Protein AF-A0A8C9NTU3-F1 (afdb_monomer_lite)

Organism: Serinus canaria (NCBI:txid9135)

pLDDT: mean 78.12, std 21.6, range [32.72, 97.94]

Radius of gyration: 31.19 Å; chains: 1; bounding box: 85×49×92 Å

Sequence (155 aa):
MALQNLERGHHSLPMLPLAHISSDKKGIALINPWAVNLDAYKKKLEQAIISYERRLNLVIWRALSQEERDKFEEDGPVQYMQHKETLLEALENLGWPVSYEDVKLLEDEILTALTYIQQATDLQEAVKKEIEKSSESHMSNNKKVIHGKGFFPIR

Foldseek 3Di:
DDDDDDDDDPPPDPDAFDWDQDPVDRDTDTHDPPPPPLVVLLVVLVVVLVVLQVVLLVVLVVQADPVLVVVVVDPGRDGCVVCVVSSVVRCVVVVNSDDPVSNV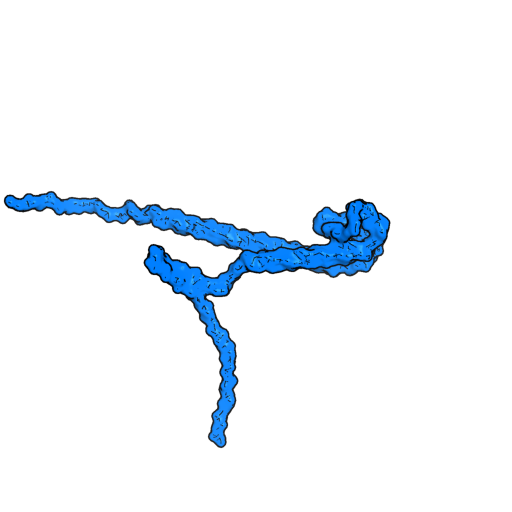VSVVSNVVSVVSNVVSVVVVVVVVVVVVVVVVVVVPPPDDDDDDDDDDDDD

Secondary structure (DSSP, 8-state):
---------------PPEEEEETTTTEEEEE-TTS--HHHHHHHHHHHHHHHHHHHHHHHHHHS-HHHHGGG--SS---TTTSHHHHHHHHHHTT-SS-HHHHHHHHHHHHHHHHHHHHHHHHHHHHHHHHHHHHHHHTSS--------------

Structure (mmCIF, N/CA/C/O backbone):
data_AF-A0A8C9NTU3-F1
#
_entry.id   AF-A0A8C9NTU3-F1
#
loop_
_atom_site.group_PDB
_atom_site.id
_atom_site.type_symbol
_atom_site.label_atom_id
_atom_site.label_alt_id
_atom_site.label_comp_id
_atom_site.label_asym_id
_atom_site.label_entity_id
_atom_site.label_seq_id
_atom_site.pdbx_PDB_ins_code
_atom_site.Cartn_x
_atom_site.Cartn_y
_atom_site.Cartn_z
_atom_site.occupancy
_atom_site.B_iso_or_equiv
_atom_site.auth_seq_id
_atom_site.auth_comp_id
_atom_site.auth_asym_id
_atom_site.auth_atom_id
_atom_site.pdbx_PDB_model_num
ATOM 1 N N . MET A 1 1 ? -26.158 -32.152 -49.440 1.00 40.44 1 MET A N 1
ATOM 2 C CA . MET A 1 1 ? -24.812 -32.268 -48.841 1.00 40.44 1 MET A CA 1
ATOM 3 C C . MET A 1 1 ? -23.962 -31.112 -49.339 1.00 40.44 1 MET A C 1
ATOM 5 O O . MET A 1 1 ? -23.591 -31.120 -50.501 1.00 40.44 1 MET A O 1
ATOM 9 N N . ALA A 1 2 ? -23.709 -30.125 -48.481 1.00 32.72 2 ALA A N 1
ATOM 10 C CA . ALA A 1 2 ? -22.563 -29.222 -48.558 1.00 32.72 2 ALA A CA 1
ATOM 11 C C . ALA A 1 2 ? -22.363 -28.633 -47.150 1.00 32.72 2 ALA A C 1
ATOM 13 O O . ALA A 1 2 ? -23.122 -27.785 -46.691 1.00 32.72 2 ALA A O 1
ATOM 14 N N . LEU A 1 3 ? -21.396 -29.236 -46.462 1.00 36.50 3 LEU A N 1
ATOM 15 C CA . LEU A 1 3 ? -20.614 -28.762 -45.314 1.00 36.50 3 LEU A CA 1
ATOM 16 C C . LEU A 1 3 ? -20.121 -27.315 -45.563 1.00 36.50 3 LEU A C 1
ATOM 18 O O . LEU A 1 3 ? -19.962 -26.942 -46.719 1.00 36.50 3 LEU A O 1
ATOM 22 N N . GLN A 1 4 ? -19.759 -26.448 -44.621 1.00 39.25 4 GLN A N 1
ATOM 23 C CA . GLN A 1 4 ? -19.691 -26.413 -43.160 1.00 39.25 4 GLN A CA 1
ATOM 24 C C . GLN A 1 4 ? -19.228 -24.977 -42.833 1.00 39.25 4 GLN A C 1
ATOM 26 O O . GLN A 1 4 ? -18.407 -24.409 -43.553 1.00 39.25 4 GLN A O 1
ATOM 31 N N . ASN A 1 5 ? -19.787 -24.380 -41.781 1.00 43.09 5 ASN A N 1
ATOM 32 C CA . ASN A 1 5 ? -19.412 -23.061 -41.274 1.00 43.09 5 ASN A CA 1
ATOM 33 C C . ASN A 1 5 ? -17.923 -23.034 -40.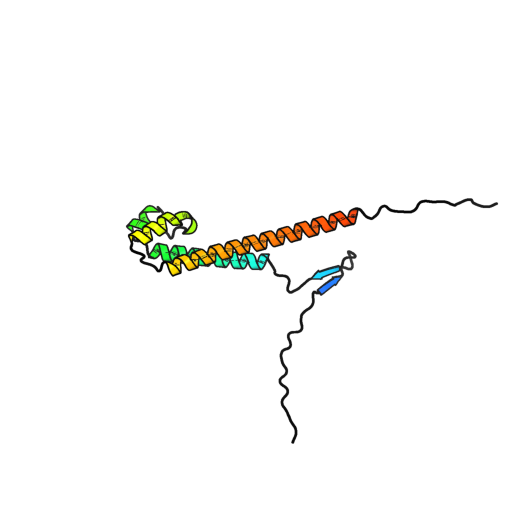885 1.00 43.09 5 ASN A C 1
ATOM 35 O O . ASN A 1 5 ? -17.489 -23.885 -40.111 1.00 43.09 5 ASN A O 1
ATOM 39 N N . LEU A 1 6 ? -17.167 -22.049 -41.383 1.00 36.47 6 LEU A N 1
ATOM 40 C CA . LEU A 1 6 ? -15.817 -21.746 -40.908 1.00 36.47 6 LEU A CA 1
ATOM 41 C C . LEU A 1 6 ? -15.848 -20.412 -40.161 1.00 36.47 6 LEU A C 1
ATOM 43 O O . LEU A 1 6 ? -15.860 -19.330 -40.754 1.00 36.47 6 LEU A O 1
ATOM 47 N N . GLU A 1 7 ? -15.904 -20.534 -38.840 1.00 45.00 7 GLU A N 1
ATOM 48 C CA . GLU A 1 7 ? -15.649 -19.483 -37.866 1.00 45.00 7 GLU A CA 1
ATOM 49 C C . GLU A 1 7 ? -14.309 -1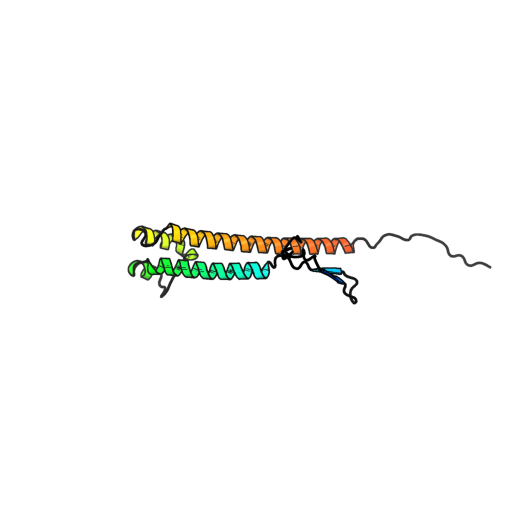8.804 -38.185 1.00 45.00 7 GLU A C 1
ATOM 51 O O . GLU A 1 7 ? -13.244 -19.422 -38.131 1.00 45.00 7 GLU A O 1
ATOM 56 N N . ARG A 1 8 ? -14.341 -17.519 -38.554 1.00 41.19 8 ARG A N 1
ATOM 57 C CA . ARG A 1 8 ? -13.118 -16.723 -38.687 1.00 41.19 8 ARG A CA 1
ATOM 58 C C . ARG A 1 8 ? -12.656 -16.321 -37.293 1.00 41.19 8 ARG A C 1
ATOM 60 O O . ARG A 1 8 ? -13.162 -15.361 -36.719 1.00 41.19 8 ARG A O 1
ATOM 67 N N . GLY A 1 9 ? -11.693 -17.075 -36.771 1.00 40.91 9 GLY A N 1
ATOM 68 C CA . GLY A 1 9 ? -10.940 -16.720 -35.579 1.00 40.91 9 GLY A CA 1
ATOM 69 C C . GLY A 1 9 ? -10.276 -15.351 -35.735 1.00 40.91 9 GLY A C 1
ATOM 70 O O . GLY A 1 9 ? -9.650 -15.048 -36.753 1.00 40.91 9 GLY A O 1
ATOM 71 N N . HIS A 1 10 ? -10.413 -14.517 -34.709 1.00 47.25 10 HIS A N 1
ATOM 72 C CA . HIS A 1 10 ? -9.636 -13.295 -34.552 1.00 47.25 10 HIS A CA 1
ATOM 73 C C . HIS A 1 10 ? -8.179 -13.671 -34.253 1.00 47.25 10 HIS A C 1
ATOM 75 O O . HIS A 1 10 ? -7.765 -13.748 -33.099 1.00 47.25 10 HIS A O 1
ATOM 81 N N . HIS A 1 11 ? -7.391 -13.934 -35.294 1.00 49.00 11 HIS A N 1
ATOM 82 C CA . HIS A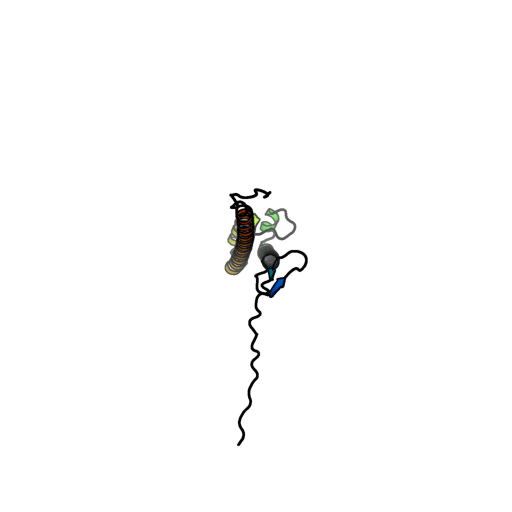 1 11 ? -5.944 -14.045 -35.167 1.00 49.00 11 HIS A CA 1
ATOM 83 C C . HIS A 1 11 ? -5.374 -12.644 -34.924 1.00 49.00 11 HIS A C 1
ATOM 85 O O . HIS A 1 11 ? -5.264 -11.838 -35.848 1.00 49.00 11 HIS A O 1
ATOM 91 N N . SER A 1 12 ? -5.024 -12.331 -33.677 1.00 54.97 12 SER A N 1
ATOM 92 C CA . SER A 1 12 ? -4.160 -11.192 -33.371 1.00 54.97 12 SER A CA 1
ATOM 93 C C . SER A 1 12 ? -2.807 -11.439 -34.039 1.00 54.97 12 SER A C 1
ATOM 95 O O . SER A 1 12 ? -2.030 -12.275 -33.574 1.00 54.97 12 SER A O 1
ATOM 97 N N . LEU A 1 13 ? -2.541 -10.767 -35.161 1.00 51.91 13 LEU A N 1
ATOM 98 C CA . LEU A 1 13 ? -1.221 -10.790 -35.787 1.00 51.91 13 LEU A CA 1
ATOM 99 C C . LEU A 1 13 ? -0.187 -10.336 -34.742 1.00 51.91 13 LEU A C 1
ATOM 101 O O . LEU A 1 13 ? -0.408 -9.295 -34.119 1.00 51.91 13 LEU A O 1
ATOM 105 N N . PRO A 1 14 ? 0.921 -11.071 -34.532 1.00 57.66 14 PRO A N 1
ATOM 106 C CA . PRO A 1 14 ? 2.011 -10.598 -33.693 1.00 57.66 14 PRO A CA 1
ATOM 107 C C . PRO A 1 14 ? 2.576 -9.329 -34.336 1.00 57.66 14 PRO A C 1
ATOM 109 O O . PRO A 1 14 ? 3.214 -9.368 -35.387 1.00 57.66 14 PRO A O 1
ATOM 112 N N . MET A 1 15 ? 2.263 -8.180 -33.749 1.00 59.81 15 MET A N 1
ATOM 113 C CA . MET A 1 15 ? 2.720 -6.884 -34.226 1.00 59.81 15 MET A CA 1
ATOM 114 C C . MET A 1 15 ? 4.214 -6.753 -33.928 1.00 59.81 15 MET A C 1
ATOM 116 O O . MET A 1 15 ? 4.658 -6.765 -32.781 1.00 59.81 15 MET A O 1
ATOM 120 N N . LEU A 1 16 ? 4.994 -6.689 -34.999 1.00 59.28 16 LEU A N 1
ATOM 121 C CA . LEU A 1 16 ? 6.447 -6.656 -34.947 1.00 59.28 16 LEU A CA 1
ATOM 122 C C . LEU A 1 16 ? 6.949 -5.259 -34.541 1.00 59.28 16 LEU A C 1
ATOM 124 O O . LEU A 1 16 ? 6.281 -4.260 -34.833 1.00 59.28 16 LEU A O 1
ATOM 128 N N . PRO A 1 17 ? 8.136 -5.161 -33.913 1.00 64.75 17 PRO A N 1
ATOM 129 C CA . PRO A 1 17 ? 8.824 -3.891 -33.735 1.00 64.75 17 PRO A CA 1
ATOM 130 C C . PRO A 1 17 ? 8.974 -3.152 -35.071 1.00 64.75 17 PRO A C 1
ATOM 132 O O . PRO A 1 17 ? 9.446 -3.715 -36.059 1.00 64.75 17 PRO A O 1
ATOM 135 N N . LEU A 1 18 ? 8.562 -1.887 -35.105 1.00 65.56 18 LEU A N 1
ATOM 136 C CA . LEU A 1 18 ? 8.654 -1.021 -36.272 1.00 65.56 18 LEU A CA 1
ATOM 137 C C . LEU A 1 18 ? 10.024 -0.351 -36.312 1.00 65.56 18 LEU A C 1
ATOM 139 O O . LEU A 1 18 ? 10.399 0.363 -35.391 1.00 65.56 18 LEU A O 1
ATOM 143 N N . ALA A 1 19 ? 10.765 -0.533 -37.397 1.00 67.56 19 ALA A N 1
ATOM 144 C CA . ALA A 1 19 ? 11.986 0.222 -37.642 1.00 67.56 19 ALA A CA 1
ATOM 145 C C . ALA A 1 19 ? 11.648 1.538 -38.362 1.00 67.56 19 ALA A C 1
ATOM 147 O O . ALA A 1 19 ? 11.132 1.526 -39.478 1.00 67.56 19 ALA A O 1
ATOM 148 N N . HIS A 1 20 ? 11.948 2.676 -37.740 1.00 64.06 20 HIS A N 1
ATOM 149 C CA . HIS A 1 20 ? 11.891 3.987 -38.374 1.00 64.06 20 HIS A CA 1
ATOM 150 C C . HIS A 1 20 ? 13.275 4.369 -38.902 1.00 64.06 20 HIS A C 1
ATOM 152 O O . HIS A 1 20 ? 14.245 4.411 -38.148 1.00 64.06 20 HIS A O 1
ATOM 158 N N . ILE A 1 21 ? 13.375 4.658 -40.197 1.00 64.12 21 ILE A N 1
ATOM 159 C CA . ILE A 1 21 ? 14.619 5.093 -40.837 1.00 64.12 21 ILE A CA 1
ATOM 160 C C . ILE A 1 21 ? 14.518 6.604 -41.051 1.00 64.12 21 ILE A C 1
ATOM 162 O O . ILE A 1 21 ? 13.698 7.065 -41.844 1.00 64.12 21 ILE A O 1
ATOM 166 N N . SER A 1 22 ? 15.331 7.376 -40.330 1.00 55.94 22 SER A N 1
ATOM 167 C CA . SER A 1 22 ? 15.420 8.828 -40.523 1.00 55.94 22 SER A CA 1
ATOM 168 C C . SER A 1 22 ? 16.206 9.126 -41.805 1.00 55.94 22 SER A C 1
ATOM 170 O O . SER A 1 22 ? 17.297 8.591 -41.997 1.00 55.94 22 SER A O 1
ATOM 172 N N . SER A 1 23 ? 15.674 9.979 -42.689 1.00 58.03 23 SER A N 1
ATOM 173 C CA . SER A 1 23 ? 16.423 10.426 -43.882 1.00 58.03 23 SER A CA 1
ATOM 174 C C . SER A 1 23 ? 17.546 11.412 -43.541 1.00 58.03 23 SER A C 1
ATOM 176 O O . SER A 1 23 ? 18.561 11.441 -44.234 1.00 58.03 23 SER A O 1
ATOM 178 N N . ASP A 1 24 ? 17.407 12.168 -42.449 1.00 64.75 24 ASP A N 1
ATOM 179 C CA . ASP A 1 24 ? 18.315 13.276 -42.114 1.00 64.75 24 ASP A CA 1
ATOM 180 C C . ASP A 1 24 ? 19.505 12.837 -41.250 1.00 64.75 24 ASP A C 1
ATOM 182 O O . ASP A 1 24 ? 20.571 13.452 -41.257 1.00 64.75 24 ASP A O 1
ATOM 186 N N . LYS A 1 25 ? 19.347 11.738 -40.509 1.00 58.12 25 LYS A N 1
ATOM 187 C CA . LYS A 1 25 ? 20.411 11.081 -39.750 1.00 58.12 25 LYS A CA 1
ATOM 188 C C . LYS A 1 25 ? 20.404 9.627 -40.193 1.00 58.12 25 LYS A C 1
ATOM 190 O O . LYS A 1 25 ? 19.411 8.961 -39.947 1.00 58.12 25 LYS A O 1
ATOM 195 N N . LYS A 1 26 ? 21.475 9.132 -40.832 1.00 59.38 26 LYS A N 1
ATOM 196 C CA . LYS A 1 26 ? 21.650 7.712 -41.219 1.00 59.38 26 LYS A CA 1
ATOM 197 C C . LYS A 1 26 ? 21.546 6.792 -39.988 1.00 59.38 26 LYS A C 1
ATOM 199 O O . LYS A 1 26 ? 22.556 6.354 -39.448 1.00 59.38 26 LYS A O 1
ATOM 204 N N . GLY A 1 27 ? 20.334 6.537 -39.519 1.00 55.28 27 GLY A N 1
ATOM 205 C CA . GLY A 1 27 ? 20.047 5.870 -38.262 1.00 55.28 27 GLY A CA 1
ATOM 206 C C . GLY A 1 27 ? 18.684 5.200 -38.334 1.00 55.28 27 GLY A C 1
ATOM 207 O O . GLY A 1 27 ? 17.708 5.785 -38.808 1.00 55.28 27 GLY A O 1
ATOM 208 N N . ILE A 1 28 ? 18.650 3.949 -37.885 1.00 67.44 28 ILE A N 1
ATOM 209 C CA . ILE A 1 28 ? 17.444 3.132 -37.793 1.00 67.44 28 ILE A CA 1
ATOM 210 C C . ILE A 1 28 ? 17.020 3.141 -36.323 1.00 67.44 28 ILE A C 1
ATOM 212 O O . ILE A 1 28 ? 17.740 2.625 -35.472 1.00 67.44 28 ILE A O 1
ATOM 216 N N . ALA A 1 29 ? 15.875 3.744 -36.015 1.00 62.41 29 ALA A N 1
ATOM 217 C CA . ALA A 1 29 ? 15.260 3.709 -34.695 1.00 62.41 29 ALA A CA 1
ATOM 218 C C . ALA A 1 29 ? 14.272 2.539 -34.631 1.00 62.41 29 ALA A C 1
ATOM 220 O O . ALA A 1 29 ? 13.246 2.551 -35.307 1.00 62.41 29 ALA A O 1
ATOM 221 N N . LEU A 1 30 ? 14.577 1.513 -33.835 1.00 65.69 30 LEU A N 1
ATOM 222 C CA . LEU A 1 30 ? 13.680 0.378 -33.625 1.00 65.69 30 LEU A CA 1
ATOM 223 C C . LEU A 1 30 ? 12.666 0.713 -32.522 1.00 65.69 30 LEU A C 1
ATOM 225 O O . LEU A 1 30 ? 13.028 0.882 -31.362 1.00 65.69 30 LEU A O 1
ATOM 229 N N . ILE A 1 31 ? 11.393 0.799 -32.886 1.00 64.56 31 ILE A N 1
ATOM 230 C CA . ILE A 1 31 ? 10.264 1.076 -32.000 1.00 64.56 31 ILE A CA 1
ATOM 231 C C . ILE A 1 31 ? 9.554 -0.249 -31.730 1.00 64.56 31 ILE A C 1
ATOM 233 O O . ILE A 1 31 ? 8.909 -0.795 -32.618 1.00 64.56 31 ILE A O 1
ATOM 237 N N . ASN A 1 32 ? 9.644 -0.778 -30.510 1.00 64.56 32 ASN A N 1
ATOM 238 C CA . ASN A 1 32 ? 8.846 -1.932 -30.093 1.00 64.56 32 ASN A CA 1
ATOM 239 C C . ASN A 1 32 ? 7.528 -1.450 -29.447 1.00 64.56 32 ASN A C 1
ATOM 241 O O . ASN A 1 32 ? 7.581 -0.931 -28.332 1.00 64.56 32 ASN A O 1
ATOM 245 N N . PRO A 1 33 ? 6.351 -1.633 -30.079 1.00 60.25 33 PRO A N 1
ATOM 246 C CA . PRO A 1 33 ? 5.067 -1.181 -29.527 1.00 60.25 33 PRO A CA 1
ATOM 247 C C . PRO A 1 33 ? 4.665 -1.884 -28.224 1.00 60.25 33 PRO A C 1
ATOM 249 O O . PRO A 1 33 ? 3.823 -1.373 -27.495 1.00 60.25 33 PRO A O 1
ATOM 252 N N . TRP A 1 34 ? 5.255 -3.051 -27.941 1.00 59.91 34 TRP A N 1
ATOM 253 C CA . TRP A 1 34 ? 5.043 -3.837 -26.720 1.00 59.91 34 TRP A CA 1
ATOM 254 C C . TRP A 1 34 ? 6.103 -3.565 -25.658 1.00 59.91 34 TRP A C 1
ATOM 256 O O . TRP A 1 34 ? 6.095 -4.208 -24.608 1.00 59.91 34 TRP A O 1
ATOM 266 N N . ALA A 1 35 ? 7.040 -2.646 -25.920 1.00 68.38 35 ALA A N 1
ATOM 267 C CA . ALA A 1 35 ? 7.962 -2.217 -24.886 1.00 68.38 35 ALA A CA 1
ATOM 268 C C . ALA A 1 35 ? 7.144 -1.728 -23.690 1.00 68.38 35 ALA A C 1
ATOM 270 O O . ALA A 1 35 ? 6.254 -0.884 -23.820 1.00 68.38 35 ALA A O 1
ATOM 271 N N . VAL A 1 36 ? 7.439 -2.294 -22.523 1.00 74.06 36 VAL A N 1
ATOM 272 C CA . VAL A 1 36 ? 6.793 -1.893 -21.282 1.00 74.06 36 VAL A CA 1
ATOM 273 C C . VAL A 1 36 ? 7.111 -0.418 -21.064 1.00 74.06 36 VAL A C 1
ATOM 275 O O . VAL A 1 36 ? 8.267 -0.039 -20.880 1.00 74.06 36 VAL A O 1
ATOM 278 N N . ASN A 1 37 ? 6.082 0.428 -21.112 1.00 86.81 37 ASN A N 1
ATOM 279 C CA . ASN A 1 37 ? 6.224 1.833 -20.762 1.00 86.81 37 ASN A CA 1
ATOM 280 C C . ASN A 1 37 ? 6.356 1.931 -19.237 1.00 86.81 37 ASN A C 1
ATOM 282 O O . ASN A 1 37 ? 5.358 2.017 -18.518 1.00 86.81 37 ASN A O 1
ATOM 286 N N . LEU A 1 38 ? 7.601 1.869 -18.760 1.00 89.06 38 LEU A N 1
ATOM 287 C CA . LEU A 1 38 ? 7.926 1.863 -17.335 1.00 89.06 38 LEU A CA 1
ATOM 288 C C . LEU A 1 38 ? 7.479 3.157 -16.637 1.00 89.06 38 LEU A C 1
ATOM 290 O O . LEU A 1 38 ? 7.103 3.105 -15.472 1.00 89.06 38 LEU A O 1
ATOM 294 N N . ASP A 1 39 ? 7.414 4.293 -17.335 1.00 90.38 39 ASP A N 1
ATOM 295 C CA . ASP A 1 39 ? 6.917 5.547 -16.752 1.00 90.38 39 ASP A CA 1
ATOM 296 C C . ASP A 1 39 ? 5.402 5.516 -16.528 1.00 90.38 39 ASP A C 1
ATOM 298 O O . ASP A 1 39 ? 4.919 5.851 -15.446 1.00 90.38 39 ASP A O 1
ATOM 302 N N . ALA A 1 40 ? 4.640 5.043 -17.516 1.00 90.81 40 ALA A N 1
ATOM 303 C CA . ALA A 1 40 ? 3.199 4.853 -17.368 1.00 90.81 40 ALA A CA 1
ATOM 304 C C . ALA A 1 40 ? 2.865 3.774 -16.325 1.00 90.81 40 ALA A C 1
ATOM 306 O O . ALA A 1 40 ? 1.868 3.897 -15.613 1.00 90.81 40 ALA A O 1
ATOM 307 N N . TYR A 1 41 ? 3.689 2.727 -16.229 1.00 92.62 41 TYR A N 1
ATOM 308 C CA . TYR A 1 41 ? 3.566 1.678 -15.220 1.00 92.62 41 TYR A CA 1
ATOM 309 C C . TYR A 1 41 ? 3.780 2.220 -13.802 1.00 92.62 41 TYR A C 1
ATOM 311 O O . TYR A 1 41 ? 2.881 2.093 -12.971 1.00 92.62 41 TYR A O 1
ATOM 319 N N . LYS A 1 42 ? 4.906 2.903 -13.547 1.00 95.19 42 LYS A N 1
ATOM 320 C CA . LYS A 1 42 ? 5.194 3.539 -12.250 1.00 95.19 42 LYS A CA 1
ATOM 321 C C . LYS A 1 42 ? 4.083 4.500 -11.838 1.00 95.19 42 LYS A C 1
ATOM 323 O O . LYS A 1 42 ? 3.572 4.390 -10.733 1.00 95.19 42 LYS A O 1
ATOM 328 N N . LYS A 1 43 ? 3.607 5.350 -12.757 1.00 96.50 43 LYS A N 1
ATOM 329 C CA . LYS A 1 43 ? 2.506 6.284 -12.471 1.00 96.50 43 LYS A CA 1
ATOM 330 C C . LYS A 1 43 ? 1.220 5.575 -12.034 1.00 96.50 43 LYS A C 1
ATOM 332 O O . LYS A 1 43 ? 0.503 6.074 -11.173 1.00 96.50 43 LYS A O 1
ATOM 337 N N . LYS A 1 44 ? 0.897 4.419 -12.623 1.00 96.00 44 LYS A N 1
ATOM 338 C CA . LYS A 1 44 ? -0.261 3.618 -12.192 1.00 96.00 44 LYS A CA 1
ATOM 339 C C . LYS A 1 44 ? -0.056 3.034 -10.795 1.00 96.00 44 LYS A C 1
ATOM 341 O O . LYS A 1 44 ? -0.998 3.057 -10.009 1.00 96.00 44 LYS A O 1
ATOM 346 N N . LEU A 1 45 ? 1.150 2.556 -10.489 1.00 97.00 45 LEU A N 1
ATOM 347 C CA . LEU A 1 45 ? 1.491 2.061 -9.154 1.00 97.00 45 LEU A CA 1
ATOM 348 C C . LEU A 1 45 ? 1.415 3.169 -8.101 1.00 97.00 45 LEU A C 1
ATOM 350 O O . LEU A 1 45 ? 0.805 2.959 -7.062 1.00 97.00 45 LEU A O 1
ATOM 354 N N . GLU A 1 46 ? 1.931 4.365 -8.390 1.00 97.94 46 GLU A N 1
ATOM 355 C CA . GLU A 1 46 ? 1.833 5.525 -7.493 1.00 97.94 46 GLU A CA 1
ATOM 356 C C . GLU A 1 46 ? 0.372 5.860 -7.156 1.00 97.94 46 GLU A C 1
ATOM 358 O O . GLU A 1 46 ? 0.026 6.080 -5.999 1.00 97.94 46 GLU A O 1
ATOM 363 N N . GLN A 1 47 ? -0.521 5.848 -8.152 1.00 97.75 47 GLN A N 1
ATOM 364 C CA . GLN A 1 47 ? -1.952 6.081 -7.916 1.00 97.75 47 GLN A CA 1
ATOM 365 C C . GLN A 1 47 ? -2.613 4.964 -7.096 1.00 97.75 47 GLN A C 1
ATOM 367 O O . GLN A 1 47 ? -3.506 5.239 -6.288 1.00 97.75 47 GLN A O 1
ATOM 372 N N . ALA A 1 48 ? -2.188 3.712 -7.290 1.00 96.69 48 ALA A N 1
ATOM 373 C CA . ALA A 1 48 ? -2.658 2.588 -6.487 1.00 96.69 48 ALA A CA 1
ATOM 374 C C . ALA A 1 48 ? -2.209 2.727 -5.024 1.00 96.69 48 ALA A C 1
ATOM 376 O O . ALA A 1 48 ? -3.049 2.627 -4.134 1.00 96.69 48 ALA A O 1
ATOM 377 N N . ILE A 1 49 ? -0.937 3.068 -4.787 1.00 97.94 49 ILE A N 1
ATOM 378 C CA . ILE A 1 49 ? -0.382 3.325 -3.449 1.00 97.94 49 ILE A CA 1
ATOM 379 C C . ILE A 1 49 ? -1.183 4.417 -2.741 1.00 97.94 49 ILE A C 1
ATOM 381 O O . ILE A 1 49 ? -1.715 4.162 -1.667 1.00 97.94 49 ILE A O 1
ATOM 385 N N . ILE A 1 50 ? -1.388 5.577 -3.378 1.00 97.50 50 ILE A N 1
ATOM 386 C CA . ILE A 1 50 ? -2.182 6.680 -2.803 1.00 97.50 50 ILE A CA 1
ATOM 387 C C . ILE A 1 50 ? -3.593 6.208 -2.416 1.00 97.50 50 ILE A C 1
ATOM 389 O O . ILE A 1 50 ? -4.139 6.595 -1.380 1.00 97.50 50 ILE A O 1
ATOM 393 N N . SER A 1 51 ? -4.208 5.369 -3.253 1.00 97.44 51 SER A N 1
ATOM 394 C CA . SER A 1 51 ? -5.553 4.844 -3.002 1.00 97.44 51 SER A CA 1
ATOM 395 C C . SER A 1 51 ? -5.581 3.882 -1.812 1.00 97.44 51 SER A C 1
ATOM 397 O O . SER A 1 51 ? -6.491 3.965 -0.981 1.00 97.44 51 SER A O 1
ATOM 399 N N . TYR A 1 52 ? -4.590 2.996 -1.709 1.00 97.69 52 TYR A N 1
ATOM 400 C CA . TYR A 1 52 ? -4.469 2.031 -0.619 1.00 97.69 52 TYR A CA 1
ATOM 401 C C . TYR A 1 52 ? -4.079 2.692 0.699 1.00 97.69 52 TYR A C 1
ATOM 403 O O . TYR A 1 52 ? -4.733 2.426 1.703 1.00 97.69 52 TYR A O 1
ATOM 411 N N . GLU A 1 53 ? -3.127 3.624 0.700 1.00 97.56 53 GLU A N 1
ATOM 412 C CA . GLU A 1 53 ? -2.762 4.415 1.881 1.00 97.56 53 GLU A CA 1
ATOM 413 C C . GLU A 1 53 ? -3.970 5.178 2.416 1.00 97.56 53 GLU A C 1
ATOM 415 O O . GLU A 1 53 ? -4.308 5.084 3.594 1.00 97.56 53 GLU A O 1
ATOM 420 N N . ARG A 1 54 ? -4.705 5.871 1.538 1.00 97.06 54 ARG A N 1
ATOM 421 C CA . ARG A 1 54 ? -5.921 6.582 1.941 1.00 97.06 54 ARG A CA 1
ATOM 422 C C . ARG A 1 54 ? -6.953 5.636 2.552 1.00 97.06 54 ARG A C 1
ATOM 424 O O . ARG A 1 54 ? -7.600 5.994 3.537 1.00 97.06 54 ARG A O 1
ATOM 431 N N . ARG A 1 55 ? -7.147 4.454 1.960 1.00 96.62 55 ARG A N 1
ATOM 432 C CA . ARG A 1 55 ? -8.080 3.444 2.473 1.00 96.62 55 ARG A CA 1
ATOM 433 C C . ARG A 1 55 ? -7.642 2.955 3.851 1.00 96.62 55 ARG A C 1
ATOM 435 O O . ARG A 1 55 ? -8.475 2.926 4.751 1.00 96.62 55 ARG A O 1
ATOM 442 N N . LEU A 1 56 ? -6.367 2.616 3.999 1.00 97.31 56 LEU A N 1
ATOM 443 C CA . LEU A 1 56 ? -5.768 2.109 5.226 1.00 97.31 56 LEU A CA 1
ATOM 444 C C . LEU A 1 56 ? -5.885 3.128 6.363 1.00 97.31 56 LEU A C 1
ATOM 446 O O . LEU A 1 56 ? -6.474 2.822 7.399 1.00 97.31 56 LEU A O 1
ATOM 450 N N . ASN A 1 57 ? -5.458 4.368 6.116 1.00 96.88 57 ASN A N 1
ATOM 451 C CA . ASN A 1 57 ? -5.545 5.462 7.084 1.00 96.88 57 ASN A CA 1
ATOM 452 C C . ASN A 1 57 ? -6.997 5.682 7.531 1.00 96.88 57 ASN A C 1
ATOM 454 O O . ASN A 1 57 ? -7.272 5.802 8.719 1.00 96.88 57 ASN A O 1
ATOM 458 N N . LEU A 1 58 ? -7.957 5.683 6.598 1.00 95.94 58 LEU A N 1
ATOM 459 C CA . LEU A 1 58 ? -9.374 5.875 6.925 1.00 95.94 58 LEU A CA 1
ATOM 460 C C . LEU A 1 58 ? -9.976 4.722 7.731 1.00 95.94 58 LEU A C 1
ATOM 462 O O . LEU A 1 58 ? -10.788 4.976 8.622 1.00 95.94 58 LEU A O 1
ATOM 466 N N . VAL A 1 59 ? -9.644 3.475 7.389 1.00 95.38 59 VAL A N 1
ATOM 467 C CA . VAL A 1 59 ? -10.147 2.289 8.097 1.00 95.38 59 VAL A CA 1
ATOM 468 C C . VAL A 1 59 ? -9.652 2.301 9.536 1.00 95.38 59 VAL A C 1
ATOM 470 O O . VAL A 1 59 ? -10.467 2.195 10.449 1.00 95.38 59 VAL A O 1
ATOM 473 N N . ILE A 1 60 ? -8.351 2.519 9.732 1.00 95.69 60 ILE A N 1
ATOM 474 C CA . ILE A 1 60 ? -7.746 2.572 11.062 1.00 95.69 60 ILE A CA 1
ATOM 475 C C . ILE A 1 60 ? -8.295 3.759 11.844 1.00 95.69 60 ILE A C 1
ATOM 477 O O . ILE A 1 60 ? -8.789 3.575 12.951 1.00 95.69 60 ILE A O 1
ATOM 481 N N . TRP A 1 61 ? -8.318 4.957 11.249 1.00 95.56 61 TRP A N 1
ATOM 482 C CA . TRP A 1 61 ? -8.819 6.153 11.926 1.00 95.56 61 TRP A CA 1
ATOM 483 C C . TRP A 1 61 ? -10.229 5.942 12.467 1.00 95.56 61 TRP A C 1
ATOM 485 O O . TRP A 1 61 ? -10.479 6.198 13.639 1.00 95.56 61 TRP A O 1
ATOM 495 N N . ARG A 1 62 ? -11.142 5.396 11.653 1.00 94.31 62 ARG A N 1
ATOM 496 C CA . ARG A 1 62 ? -12.530 5.113 12.060 1.00 94.31 62 ARG A CA 1
ATOM 497 C C . ARG A 1 62 ? -12.648 4.070 13.168 1.00 94.31 62 ARG A C 1
ATOM 499 O O . ARG A 1 62 ? -13.631 4.116 13.901 1.00 94.31 62 ARG A O 1
ATOM 506 N N . ALA A 1 63 ? -11.679 3.171 13.274 1.00 94.75 63 ALA A N 1
ATOM 507 C CA . ALA A 1 63 ? -11.646 2.109 14.268 1.00 94.75 63 ALA A CA 1
ATOM 508 C C . ALA A 1 63 ? -11.149 2.581 15.644 1.00 94.75 63 ALA A C 1
ATOM 510 O O . ALA A 1 63 ? -11.525 2.001 16.658 1.00 94.75 63 ALA A O 1
ATOM 511 N N . LEU A 1 64 ? -10.334 3.639 15.680 1.00 94.88 64 LEU A N 1
ATOM 512 C CA . LEU A 1 64 ? -9.827 4.225 16.922 1.00 94.88 64 LEU A CA 1
ATOM 513 C C . LEU A 1 64 ? -10.931 4.948 17.709 1.00 94.88 64 LEU A C 1
ATOM 515 O O . LEU A 1 64 ? -11.825 5.568 17.121 1.00 94.88 64 LEU A O 1
ATOM 519 N N . SER A 1 65 ? -10.830 4.910 19.041 1.00 93.44 65 SER A N 1
ATOM 520 C CA . SER A 1 65 ? -11.629 5.746 19.943 1.00 93.44 65 SER A CA 1
ATOM 521 C C . SER A 1 65 ? -11.192 7.215 19.861 1.00 93.44 65 SER A C 1
ATOM 523 O O . SER A 1 65 ? -10.117 7.527 19.350 1.00 93.44 65 SER A O 1
ATOM 525 N N . GLN A 1 66 ? -12.017 8.136 20.371 1.00 91.38 66 GLN A N 1
ATOM 526 C CA . GLN A 1 66 ? -11.636 9.553 20.425 1.00 91.38 66 GLN A CA 1
ATOM 527 C C . GLN A 1 66 ? -10.368 9.759 21.271 1.00 91.38 66 GLN A C 1
ATOM 529 O O . GLN A 1 66 ? -9.470 10.472 20.851 1.00 91.38 66 GLN A O 1
ATOM 534 N N . GLU A 1 67 ? -10.260 9.043 22.392 1.00 91.31 67 GLU A N 1
ATOM 535 C CA . GLU A 1 67 ? -9.110 9.085 23.305 1.00 91.31 67 GLU A CA 1
ATOM 536 C C . GLU A 1 67 ? -7.795 8.685 22.619 1.00 91.31 67 GLU A C 1
ATOM 538 O O . GLU A 1 67 ? -6.759 9.298 22.861 1.00 91.31 67 GLU A O 1
ATOM 543 N N . GLU A 1 68 ? -7.827 7.669 21.749 1.00 92.69 68 GLU A N 1
ATOM 544 C CA . GLU A 1 68 ? -6.652 7.258 20.974 1.00 92.69 68 GLU A CA 1
ATOM 545 C C . GLU A 1 68 ? -6.326 8.256 19.855 1.00 92.69 68 GLU A C 1
ATOM 547 O O . GLU A 1 68 ? -5.154 8.522 19.599 1.00 92.69 68 GLU A O 1
ATOM 552 N N . ARG A 1 69 ? -7.339 8.850 19.208 1.00 92.69 69 ARG A N 1
ATOM 553 C CA . ARG A 1 69 ? -7.140 9.867 18.157 1.00 92.69 69 ARG A CA 1
ATOM 554 C C . ARG A 1 69 ? -6.545 11.163 18.698 1.00 92.69 69 ARG A C 1
ATOM 556 O O . ARG A 1 69 ? -5.686 11.746 18.042 1.00 92.69 69 ARG A O 1
ATOM 563 N N . ASP A 1 70 ? -6.952 11.577 19.895 1.00 91.00 70 ASP A N 1
ATOM 564 C CA . ASP A 1 70 ? -6.484 12.813 20.533 1.00 91.00 70 ASP A CA 1
ATOM 565 C C . ASP A 1 70 ? -4.961 12.800 20.793 1.00 91.00 70 ASP A C 1
ATOM 567 O O . ASP A 1 70 ? -4.347 13.857 20.920 1.00 91.00 70 ASP A O 1
ATOM 571 N N . LYS A 1 71 ? -4.320 11.619 20.804 1.00 91.56 71 LYS A N 1
ATOM 572 C CA . LYS A 1 71 ? -2.861 11.464 20.964 1.00 91.56 71 LYS A CA 1
ATOM 573 C C . LYS A 1 71 ? -2.045 11.934 19.760 1.00 91.56 71 LYS A C 1
ATOM 575 O O . LYS A 1 71 ? -0.847 12.157 19.903 1.00 91.56 71 LYS A O 1
ATOM 580 N N . PHE A 1 72 ? -2.659 12.036 18.583 1.00 88.50 72 PHE A N 1
ATOM 581 C CA . PHE A 1 72 ? -1.945 12.345 17.344 1.00 88.50 72 PHE A CA 1
ATOM 582 C C . PHE A 1 72 ? -1.933 13.838 16.994 1.00 88.50 72 PHE A C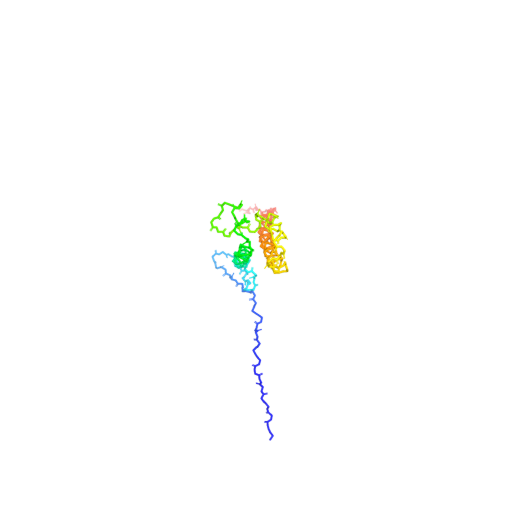 1
ATOM 584 O O . PHE A 1 72 ? -1.281 14.208 16.028 1.00 88.50 72 PHE A O 1
ATOM 591 N N . GLU A 1 73 ? -2.632 14.693 17.755 1.00 86.12 73 GLU A N 1
ATOM 592 C CA . GLU A 1 73 ? -2.753 16.145 17.502 1.00 86.12 73 GLU A CA 1
ATOM 593 C C . GLU A 1 73 ? -3.189 16.510 16.060 1.00 86.12 73 GLU A C 1
ATOM 595 O O . GLU A 1 73 ? -3.007 17.638 15.601 1.00 86.12 73 GLU A O 1
ATOM 600 N N . GLU A 1 74 ? -3.808 15.569 15.341 1.00 86.00 74 GLU A N 1
ATOM 601 C CA . GLU A 1 74 ? -4.289 15.735 13.971 1.00 86.00 74 GLU A CA 1
ATOM 602 C C . GLU A 1 74 ? -5.822 15.738 13.921 1.00 86.00 74 GLU A C 1
ATOM 604 O O . GLU A 1 74 ? -6.493 14.916 14.542 1.00 86.00 74 GLU A O 1
ATOM 609 N N . ASP A 1 75 ? -6.393 16.633 13.109 1.00 82.94 75 ASP A N 1
ATOM 610 C CA . ASP A 1 75 ? -7.848 16.746 12.892 1.00 82.94 75 ASP A CA 1
ATOM 611 C C . ASP A 1 75 ? -8.388 15.681 11.906 1.00 82.94 75 ASP A C 1
ATOM 613 O O . ASP A 1 75 ? -9.526 15.733 11.436 1.00 82.94 75 ASP A O 1
ATOM 617 N N . GLY A 1 76 ? -7.563 14.700 11.525 1.00 89.38 76 GLY A N 1
ATOM 618 C CA . GLY A 1 76 ? -7.900 13.745 10.478 1.00 89.38 76 GLY A CA 1
ATOM 619 C C . GLY A 1 76 ? -7.063 12.466 10.479 1.00 89.38 76 GLY A C 1
ATOM 620 O O . GLY A 1 76 ? -6.229 12.265 11.352 1.00 89.38 76 GLY A O 1
ATOM 621 N N . PRO A 1 77 ? -7.309 11.571 9.502 1.00 93.19 77 PRO A N 1
ATOM 622 C CA . PRO A 1 77 ? -6.618 10.291 9.408 1.00 93.19 77 PRO A CA 1
ATOM 623 C C . PRO A 1 77 ? -5.106 10.458 9.254 1.00 93.19 77 PRO A C 1
ATOM 625 O O . PRO A 1 77 ? -4.634 10.864 8.190 1.00 93.19 77 PRO A O 1
ATOM 628 N N . VAL A 1 78 ? -4.377 10.057 10.291 1.00 95.00 78 VAL A N 1
ATOM 629 C CA . VAL A 1 78 ? -2.911 10.015 10.305 1.00 95.00 78 VAL A CA 1
ATOM 630 C C . VAL A 1 78 ? -2.361 9.012 9.291 1.00 95.00 78 VAL A C 1
ATOM 632 O O . VAL A 1 78 ? -3.029 8.043 8.907 1.00 95.00 78 VAL A O 1
ATOM 635 N N . GLN A 1 79 ? -1.117 9.218 8.859 1.00 94.69 79 GLN A N 1
ATOM 636 C CA . GLN A 1 79 ? -0.455 8.300 7.932 1.00 94.69 79 GLN A CA 1
ATOM 637 C C . GLN A 1 79 ? -0.027 7.010 8.635 1.00 94.69 79 GLN A C 1
ATOM 639 O O . GLN A 1 79 ? 0.877 7.018 9.472 1.00 94.69 79 GLN A O 1
ATOM 644 N N . TYR A 1 80 ? -0.619 5.880 8.237 1.00 95.25 80 TYR A N 1
ATOM 645 C CA . TYR A 1 80 ? -0.338 4.582 8.849 1.00 95.25 80 TYR A CA 1
ATOM 646 C C . TYR A 1 80 ? 1.149 4.231 8.834 1.00 95.25 80 TYR A C 1
ATOM 648 O O . TYR A 1 80 ? 1.699 3.863 9.863 1.00 95.25 80 TYR A O 1
ATOM 656 N N . MET A 1 81 ? 1.819 4.394 7.690 1.00 92.94 81 MET A N 1
ATOM 657 C CA . MET A 1 81 ? 3.224 3.998 7.549 1.00 92.94 81 MET A CA 1
ATOM 658 C C . MET A 1 81 ? 4.171 4.794 8.459 1.00 92.94 81 MET A C 1
ATOM 660 O O . MET A 1 81 ? 5.226 4.286 8.824 1.00 92.94 81 MET A O 1
ATOM 664 N N . GLN A 1 82 ? 3.801 6.019 8.846 1.00 94.12 82 GLN A N 1
ATOM 665 C CA . GLN A 1 82 ? 4.604 6.869 9.734 1.00 94.12 82 GLN A CA 1
ATOM 666 C C . GLN A 1 82 ? 4.350 6.565 11.214 1.00 94.12 82 GLN A C 1
ATOM 668 O O . GLN A 1 82 ? 5.266 6.648 12.026 1.00 94.12 82 GLN A O 1
ATOM 673 N N . HIS A 1 83 ? 3.119 6.177 11.553 1.00 94.88 83 HIS A N 1
ATOM 674 C CA . HIS A 1 83 ? 2.669 5.950 12.928 1.00 94.88 83 HIS A CA 1
ATOM 675 C C . HIS A 1 83 ? 2.344 4.480 13.220 1.00 94.88 83 HIS A C 1
ATOM 677 O O . HIS A 1 83 ? 1.571 4.181 14.129 1.00 94.88 83 HIS A O 1
ATOM 683 N N . LYS A 1 84 ? 2.911 3.555 12.438 1.00 94.56 84 LYS A N 1
ATOM 684 C CA . LYS A 1 84 ? 2.525 2.141 12.413 1.00 94.56 84 LYS A CA 1
ATOM 685 C C . LYS A 1 84 ? 2.492 1.514 13.803 1.00 94.56 84 LYS A C 1
ATOM 687 O O . LYS A 1 84 ? 1.476 0.950 14.185 1.00 94.56 84 LYS A O 1
ATOM 692 N N . GLU A 1 85 ? 3.585 1.612 14.553 1.00 95.12 85 GLU A N 1
ATOM 693 C CA . GLU A 1 85 ? 3.707 0.965 15.865 1.00 95.12 85 GLU A CA 1
ATOM 694 C C . GLU A 1 85 ? 2.644 1.473 16.844 1.00 95.12 85 GLU A C 1
ATOM 696 O O . GLU A 1 85 ? 1.904 0.675 17.412 1.00 95.12 85 GLU A O 1
ATOM 701 N N . THR A 1 86 ? 2.489 2.795 16.951 1.00 95.38 86 THR A N 1
ATOM 702 C CA . THR A 1 86 ? 1.496 3.430 17.829 1.00 95.38 86 THR A CA 1
ATOM 703 C C . THR A 1 86 ? 0.063 3.071 17.431 1.00 95.38 86 THR A C 1
ATOM 705 O O . THR A 1 86 ? -0.781 2.832 18.291 1.00 95.38 86 THR A O 1
ATOM 708 N N . LEU A 1 87 ? -0.227 3.004 16.128 1.00 95.44 87 LEU A N 1
ATOM 709 C CA . LEU A 1 87 ? -1.548 2.625 15.629 1.00 95.44 87 LEU A CA 1
ATOM 710 C C . LEU A 1 87 ? -1.862 1.151 15.888 1.00 95.44 87 LEU A C 1
ATOM 712 O O . LEU A 1 87 ? -2.985 0.834 16.272 1.00 95.44 87 LEU A O 1
ATOM 716 N N . LEU A 1 88 ? -0.895 0.254 15.689 1.00 95.38 88 LEU A N 1
ATOM 717 C CA . LEU A 1 88 ? -1.076 -1.173 15.956 1.00 95.38 88 LEU A CA 1
ATOM 718 C C . LEU A 1 88 ? -1.266 -1.439 17.454 1.00 95.38 88 LEU A C 1
ATOM 720 O O . LEU A 1 88 ? -2.161 -2.197 17.814 1.00 95.38 88 LEU A O 1
ATOM 724 N N . GLU A 1 89 ? -0.501 -0.767 18.316 1.00 95.44 89 GLU A N 1
ATOM 725 C CA . GLU A 1 89 ? -0.669 -0.843 19.772 1.00 95.44 89 GLU A CA 1
ATOM 726 C C . GLU A 1 89 ? -2.059 -0.344 20.205 1.00 95.44 89 GLU A C 1
ATOM 728 O O . GLU A 1 89 ? -2.750 -1.000 20.985 1.00 95.44 89 GLU A O 1
ATOM 733 N N . ALA A 1 90 ? -2.523 0.783 19.655 1.00 95.44 90 ALA A N 1
ATOM 734 C CA . ALA A 1 90 ? -3.864 1.297 19.928 1.00 95.44 90 ALA A CA 1
ATOM 735 C C . ALA A 1 90 ? -4.965 0.319 19.477 1.00 95.44 90 ALA A C 1
ATOM 737 O O . ALA A 1 90 ? -5.929 0.086 20.208 1.00 95.44 90 ALA A O 1
ATOM 738 N N . LEU A 1 91 ? -4.822 -0.291 18.295 1.00 95.62 91 LEU A N 1
ATOM 739 C CA . LEU A 1 91 ? -5.759 -1.305 17.803 1.00 95.62 91 LEU A CA 1
ATOM 740 C C . LEU A 1 91 ? -5.769 -2.560 18.683 1.00 95.62 91 LEU A C 1
ATOM 742 O O . LEU A 1 91 ? -6.842 -3.110 18.928 1.00 95.62 91 LEU A O 1
ATOM 746 N N . GLU A 1 92 ? -4.612 -2.989 19.186 1.00 95.12 92 GLU A N 1
ATOM 747 C CA . GLU A 1 92 ? -4.496 -4.129 20.096 1.00 95.12 92 GLU A CA 1
ATOM 748 C C . GLU A 1 92 ? -5.170 -3.850 21.447 1.00 95.12 92 GLU A C 1
ATOM 750 O O . GLU A 1 92 ? -5.971 -4.664 21.910 1.00 95.12 92 GLU A O 1
ATOM 755 N N . ASN A 1 93 ? -4.951 -2.665 22.027 1.00 94.81 93 ASN A N 1
ATOM 756 C CA . ASN A 1 93 ? -5.602 -2.230 23.269 1.00 94.81 93 ASN A CA 1
ATOM 757 C C . ASN A 1 93 ? -7.133 -2.157 23.146 1.00 94.81 93 ASN A C 1
ATOM 759 O O . ASN A 1 93 ? -7.856 -2.422 24.108 1.00 94.81 93 ASN A O 1
ATOM 763 N N . LEU A 1 94 ? -7.634 -1.830 21.953 1.00 94.69 94 LEU A N 1
ATOM 764 C CA . LEU A 1 94 ? -9.062 -1.813 21.629 1.00 94.69 94 LEU A CA 1
ATOM 765 C C . LEU A 1 94 ? -9.617 -3.198 21.245 1.00 94.69 94 LEU A C 1
ATOM 767 O O . LEU A 1 94 ? -10.805 -3.313 20.942 1.00 94.69 94 LEU A O 1
ATOM 771 N N . GLY A 1 95 ? -8.790 -4.249 21.257 1.00 94.31 95 GLY A N 1
ATOM 772 C CA . GLY A 1 95 ? -9.200 -5.620 20.951 1.00 94.31 95 GLY A CA 1
ATOM 773 C C . GLY A 1 95 ? -9.451 -5.885 19.466 1.00 94.31 95 GLY A C 1
ATOM 774 O O . GLY A 1 95 ? -10.299 -6.711 19.139 1.00 94.31 95 GLY A O 1
ATOM 775 N N . TRP A 1 96 ? -8.734 -5.195 18.575 1.00 95.31 96 TRP A N 1
ATOM 776 C CA . TRP A 1 96 ? -8.865 -5.300 17.117 1.00 95.31 96 TRP A CA 1
ATOM 777 C C . TRP A 1 96 ? -10.285 -5.002 16.603 1.00 95.31 96 TRP A C 1
ATOM 779 O O . TRP A 1 96 ? -10.964 -5.877 16.063 1.00 95.31 96 TRP A O 1
ATOM 789 N N . PRO A 1 97 ? -10.743 -3.737 16.698 1.00 94.19 97 PRO A N 1
ATOM 790 C CA . PRO A 1 97 ? -12.049 -3.311 16.175 1.00 94.19 97 PRO A CA 1
ATOM 791 C C . PRO A 1 97 ? -12.182 -3.431 14.642 1.00 94.19 97 PRO A C 1
ATOM 793 O O . PRO A 1 97 ? -13.270 -3.253 14.092 1.00 94.19 97 PRO A O 1
ATOM 796 N N . VAL A 1 98 ? -11.081 -3.725 13.947 1.00 94.38 98 VAL A N 1
ATOM 797 C CA . VAL A 1 98 ? -10.993 -4.023 12.513 1.00 94.38 98 VAL A CA 1
ATOM 798 C C . VAL A 1 98 ? -10.233 -5.328 12.304 1.00 94.38 98 VAL A C 1
ATOM 800 O O . VAL A 1 98 ? -9.430 -5.719 13.149 1.00 94.38 98 VAL A O 1
ATOM 803 N N . SER A 1 99 ? -10.454 -5.989 11.164 1.00 95.50 99 SER A N 1
ATOM 804 C CA . SER A 1 99 ? -9.699 -7.196 10.814 1.00 95.50 99 SER A CA 1
ATOM 805 C C . SER A 1 99 ? -8.215 -6.870 10.645 1.00 95.50 99 SER A C 1
ATOM 807 O O . SER A 1 99 ? -7.835 -6.004 9.852 1.00 95.50 99 SER A O 1
ATOM 809 N N . TYR A 1 100 ? -7.383 -7.605 11.382 1.00 94.38 100 TYR A N 1
ATOM 810 C CA . TYR A 1 100 ? -5.934 -7.569 11.231 1.00 94.38 100 TYR A CA 1
ATOM 811 C C . TYR A 1 100 ? -5.514 -7.978 9.813 1.00 94.38 100 TYR A C 1
ATOM 813 O O . TYR A 1 100 ? -4.628 -7.360 9.225 1.00 94.38 100 TYR A O 1
ATOM 821 N N . GLU A 1 101 ? -6.179 -8.982 9.240 1.00 95.75 101 GLU A N 1
ATOM 822 C CA . GLU A 1 101 ? -5.910 -9.476 7.890 1.00 95.75 101 GLU A CA 1
ATOM 823 C C . GLU A 1 101 ? -6.141 -8.395 6.832 1.00 95.75 101 GLU A C 1
ATOM 825 O O . GLU A 1 101 ? -5.312 -8.247 5.938 1.00 95.75 101 GLU A O 1
ATOM 830 N N . ASP A 1 102 ? -7.213 -7.606 6.950 1.00 94.31 102 ASP A N 1
ATOM 831 C CA . ASP A 1 102 ? -7.504 -6.513 6.014 1.00 94.31 102 ASP A CA 1
ATOM 832 C C . ASP A 1 102 ? -6.458 -5.387 6.101 1.00 94.31 102 ASP A C 1
ATOM 834 O O . ASP A 1 102 ? -6.028 -4.850 5.076 1.00 94.31 102 ASP A O 1
ATOM 838 N N . VAL A 1 103 ? -6.033 -5.034 7.320 1.00 95.81 103 VAL A N 1
ATOM 839 C CA . VAL A 1 103 ? -4.970 -4.040 7.560 1.00 95.81 103 VAL A CA 1
ATOM 840 C C . VAL A 1 103 ? -3.656 -4.519 6.948 1.00 95.81 103 VAL A C 1
ATOM 842 O O . VAL A 1 103 ? -3.018 -3.787 6.189 1.00 95.81 103 VAL A O 1
ATOM 845 N N . LYS A 1 104 ? -3.287 -5.770 7.230 1.00 95.94 104 LYS A N 1
ATOM 846 C CA . LYS A 1 104 ? -2.066 -6.387 6.719 1.00 95.94 104 LYS A CA 1
ATOM 847 C C . LYS A 1 104 ? -2.077 -6.507 5.197 1.00 95.94 104 LYS A C 1
ATOM 849 O O . LYS A 1 104 ? -1.077 -6.189 4.569 1.00 95.94 104 LYS A O 1
ATOM 854 N N . LEU A 1 105 ? -3.197 -6.911 4.598 1.00 97.00 105 LEU A N 1
ATOM 855 C CA . LEU A 1 105 ? -3.328 -7.019 3.144 1.00 97.00 105 LEU A CA 1
ATOM 856 C C . LEU A 1 105 ? -3.047 -5.677 2.45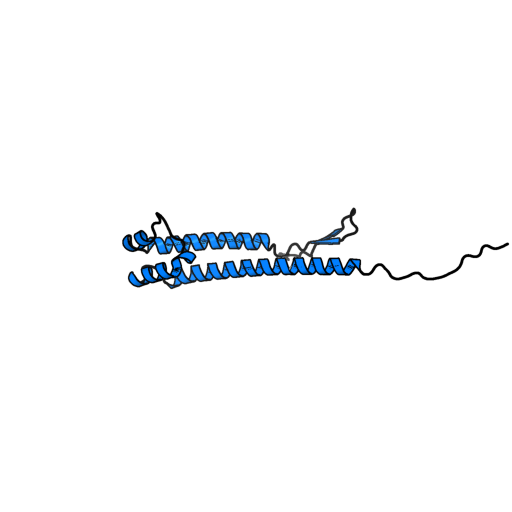7 1.00 97.00 105 LEU A C 1
ATOM 858 O O . LEU A 1 105 ? -2.305 -5.628 1.481 1.00 97.00 105 LEU A O 1
ATOM 862 N N . LEU A 1 106 ? -3.620 -4.583 2.968 1.00 96.75 106 LEU A N 1
ATOM 863 C CA . LEU A 1 106 ? -3.380 -3.246 2.419 1.00 96.75 106 LEU A CA 1
ATOM 864 C C . LEU A 1 106 ? -1.919 -2.816 2.578 1.00 96.75 106 LEU A C 1
ATOM 866 O O . LEU A 1 106 ? -1.353 -2.247 1.647 1.00 96.75 106 LEU A O 1
ATOM 870 N N . GLU A 1 107 ? -1.309 -3.089 3.732 1.00 97.38 107 GLU A N 1
ATOM 871 C CA . GLU A 1 107 ? 0.115 -2.833 3.951 1.00 97.38 107 GLU A CA 1
ATOM 872 C C . GLU A 1 107 ? 0.996 -3.622 2.968 1.00 97.38 107 GLU A C 1
ATOM 874 O O . GLU A 1 107 ? 1.852 -3.033 2.303 1.00 97.38 107 GLU A O 1
ATOM 879 N N . ASP A 1 108 ? 0.757 -4.925 2.826 1.00 97.75 108 ASP A N 1
ATOM 880 C CA . ASP A 1 108 ? 1.526 -5.812 1.951 1.00 97.75 108 ASP A CA 1
ATOM 881 C C . ASP A 1 108 ? 1.420 -5.377 0.475 1.00 97.75 108 ASP A C 1
ATOM 883 O O . ASP A 1 108 ? 2.424 -5.351 -0.245 1.00 97.75 108 ASP A O 1
ATOM 887 N N . GLU A 1 109 ? 0.232 -4.969 0.018 1.00 97.75 109 GLU A N 1
ATOM 888 C CA . GLU A 1 109 ? 0.011 -4.442 -1.338 1.00 97.75 109 GLU A CA 1
ATOM 889 C C . GLU A 1 109 ? 0.751 -3.115 -1.577 1.00 97.75 109 GLU A C 1
ATOM 891 O O . GLU A 1 109 ? 1.348 -2.918 -2.640 1.00 97.75 109 GLU A O 1
ATOM 896 N N . ILE A 1 110 ? 0.781 -2.213 -0.587 1.00 97.81 110 ILE A N 1
ATOM 897 C CA . ILE A 1 110 ? 1.551 -0.960 -0.664 1.00 97.81 110 ILE A CA 1
ATOM 898 C C . ILE A 1 110 ? 3.050 -1.262 -0.786 1.00 97.81 110 ILE A C 1
ATOM 900 O O . ILE A 1 110 ? 3.715 -0.744 -1.688 1.00 97.81 110 ILE A O 1
ATOM 904 N N . LEU A 1 111 ? 3.587 -2.134 0.074 1.00 97.88 111 LEU A N 1
ATOM 905 C CA . LEU A 1 111 ? 5.006 -2.512 0.059 1.00 97.88 111 LEU A CA 1
ATOM 906 C C . LEU A 1 111 ? 5.401 -3.220 -1.245 1.00 97.88 111 LEU A C 1
ATOM 908 O O . LEU A 1 111 ? 6.475 -2.969 -1.808 1.00 97.88 111 LEU A O 1
ATOM 912 N N . THR A 1 112 ? 4.513 -4.064 -1.766 1.00 97.88 112 THR A N 1
ATOM 913 C CA . THR A 1 112 ? 4.704 -4.742 -3.052 1.00 97.88 112 THR A CA 1
ATOM 914 C C . THR A 1 112 ? 4.743 -3.732 -4.199 1.00 97.88 112 THR A C 1
ATOM 916 O O . THR A 1 112 ? 5.661 -3.764 -5.023 1.00 97.88 112 THR A O 1
ATOM 919 N N . ALA A 1 113 ? 3.810 -2.776 -4.232 1.00 97.31 113 ALA A N 1
ATOM 920 C CA . ALA A 1 113 ? 3.783 -1.731 -5.252 1.00 97.31 113 ALA A CA 1
ATOM 921 C C . ALA A 1 113 ? 5.039 -0.840 -5.211 1.00 97.31 113 ALA A C 1
ATOM 923 O O . ALA A 1 113 ? 5.614 -0.545 -6.262 1.00 97.31 113 ALA A O 1
ATOM 924 N N . LEU A 1 114 ? 5.515 -0.469 -4.017 1.00 97.81 114 LEU A N 1
ATOM 925 C CA . LEU A 1 114 ? 6.771 0.272 -3.842 1.00 97.81 114 LEU A CA 1
ATOM 926 C C . LEU A 1 114 ? 7.973 -0.513 -4.380 1.00 97.81 114 LEU A C 1
ATOM 928 O O . LEU A 1 114 ? 8.805 0.037 -5.104 1.00 97.81 114 LEU A O 1
ATOM 932 N N . THR A 1 115 ? 8.024 -1.817 -4.104 1.00 97.94 115 THR A N 1
ATOM 933 C CA . THR A 1 115 ? 9.067 -2.705 -4.635 1.00 97.94 115 THR A CA 1
ATOM 934 C C . THR A 1 115 ? 9.064 -2.713 -6.165 1.00 97.94 115 THR A C 1
ATOM 936 O O . THR A 1 115 ? 10.118 -2.619 -6.794 1.00 97.94 115 THR A O 1
ATOM 939 N N . TYR A 1 116 ? 7.888 -2.765 -6.790 1.00 97.44 116 TYR A N 1
ATOM 940 C CA . TYR A 1 116 ? 7.775 -2.721 -8.247 1.00 97.44 116 TYR A CA 1
ATOM 941 C C . TYR A 1 116 ? 8.171 -1.373 -8.856 1.00 97.44 116 TYR A C 1
ATOM 943 O O . TYR A 1 116 ? 8.741 -1.353 -9.950 1.00 97.44 116 TYR A O 1
ATOM 951 N N . ILE A 1 117 ? 7.918 -0.256 -8.169 1.00 96.81 117 ILE A N 1
ATOM 952 C CA . ILE A 1 117 ? 8.418 1.061 -8.594 1.00 96.81 117 ILE A CA 1
ATOM 953 C C . ILE A 1 117 ? 9.950 1.079 -8.572 1.00 96.81 117 ILE A C 1
ATOM 955 O O . ILE A 1 117 ? 10.564 1.539 -9.542 1.00 96.81 117 ILE A O 1
ATOM 959 N N . GLN A 1 118 ? 10.570 0.550 -7.513 1.00 97.38 118 GLN A N 1
ATOM 960 C CA . GLN A 1 118 ? 12.027 0.474 -7.416 1.00 97.38 118 GLN A CA 1
ATOM 961 C C . GLN A 1 118 ? 12.609 -0.390 -8.540 1.00 97.38 118 GLN A C 1
ATOM 963 O O . GLN A 1 118 ? 13.460 0.076 -9.290 1.00 97.38 118 GLN A O 1
ATOM 968 N N . GLN A 1 119 ? 12.073 -1.595 -8.747 1.00 96.38 119 GLN A N 1
ATOM 969 C CA . GLN A 1 119 ? 12.513 -2.487 -9.825 1.00 96.38 119 GLN A CA 1
ATOM 970 C C . GLN A 1 119 ? 12.382 -1.841 -11.211 1.00 96.38 119 GLN A C 1
ATOM 972 O O . GLN A 1 119 ? 13.284 -1.948 -12.041 1.00 96.38 119 GLN A O 1
ATOM 977 N N . ALA A 1 120 ? 11.274 -1.142 -11.478 1.00 94.00 120 ALA A N 1
ATOM 978 C CA . ALA A 1 120 ? 11.084 -0.419 -12.734 1.00 94.00 120 ALA A CA 1
ATOM 979 C C . ALA A 1 120 ? 12.117 0.706 -12.917 1.00 94.00 120 ALA A C 1
ATOM 981 O O . ALA A 1 120 ? 12.580 0.944 -14.034 1.00 94.00 120 ALA A O 1
ATOM 982 N N . THR A 1 121 ? 12.487 1.382 -11.830 1.00 95.00 121 THR A N 1
ATOM 983 C CA . THR A 1 121 ? 13.511 2.433 -11.828 1.00 95.00 121 THR A CA 1
ATOM 984 C C . THR A 1 121 ? 14.894 1.847 -12.106 1.00 95.00 121 THR A C 1
ATOM 986 O O . THR A 1 121 ? 15.570 2.306 -13.027 1.00 95.00 121 THR A O 1
ATOM 989 N N . ASP A 1 122 ? 15.262 0.767 -11.416 1.00 94.31 122 ASP A N 1
ATOM 990 C CA . ASP A 1 122 ? 16.535 0.065 -11.610 1.00 94.31 122 ASP A CA 1
ATOM 991 C C . ASP A 1 122 ? 16.691 -0.429 -13.056 1.00 94.31 122 ASP A C 1
ATOM 993 O O . ASP A 1 122 ? 17.745 -0.264 -13.674 1.00 94.31 122 ASP A O 1
ATOM 997 N N . LEU A 1 123 ? 15.616 -0.978 -13.638 1.00 92.50 123 LEU A N 1
ATOM 998 C CA . LEU A 1 123 ? 15.587 -1.398 -15.040 1.00 92.50 123 LEU A CA 1
ATOM 999 C C . LEU A 1 123 ? 15.819 -0.221 -15.997 1.00 92.50 123 LEU A C 1
ATOM 1001 O O . LEU A 1 123 ? 16.602 -0.344 -16.941 1.00 92.50 123 LEU A O 1
ATOM 1005 N N . GLN A 1 124 ? 15.175 0.927 -15.764 1.00 89.50 124 GLN A N 1
ATOM 1006 C CA . GLN A 1 124 ? 15.393 2.120 -16.588 1.00 89.50 124 GLN A CA 1
ATOM 1007 C C . GLN A 1 124 ? 16.833 2.629 -16.495 1.00 89.50 124 GLN A C 1
ATOM 1009 O O . GLN A 1 124 ? 17.405 3.037 -17.508 1.00 89.50 124 GLN A O 1
ATOM 1014 N N . GLU A 1 125 ? 17.432 2.614 -15.307 1.00 90.44 125 GLU A N 1
ATOM 1015 C CA . GLU A 1 125 ? 18.823 3.024 -15.121 1.00 90.44 125 GLU A CA 1
ATOM 1016 C C . GLU A 1 125 ? 19.812 2.066 -15.782 1.00 90.44 125 GLU A C 1
ATOM 1018 O O . GLU A 1 125 ? 20.761 2.515 -16.427 1.00 90.44 125 GLU A O 1
ATOM 1023 N N . ALA A 1 126 ? 19.589 0.757 -15.658 1.00 90.75 126 ALA A N 1
ATOM 1024 C CA . ALA A 1 126 ? 20.418 -0.252 -16.305 1.00 90.75 126 ALA A CA 1
ATOM 1025 C C . ALA A 1 126 ? 20.418 -0.068 -17.829 1.00 90.75 126 ALA A C 1
ATOM 1027 O O . ALA A 1 126 ? 21.482 -0.038 -18.446 1.00 90.75 126 ALA A O 1
ATOM 1028 N N . VAL A 1 127 ? 19.245 0.152 -18.433 1.00 87.56 127 VAL A N 1
ATOM 1029 C CA . VAL A 1 127 ? 19.125 0.404 -19.878 1.00 87.56 127 VAL A CA 1
ATOM 1030 C C . VAL A 1 127 ? 19.876 1.671 -20.296 1.00 87.56 127 VAL A C 1
ATOM 1032 O O . VAL A 1 127 ? 20.595 1.643 -21.294 1.00 87.56 127 VAL A O 1
ATOM 1035 N N . LYS A 1 128 ? 19.764 2.771 -19.536 1.00 86.62 128 LYS A N 1
ATOM 1036 C CA . LYS A 1 128 ? 20.504 4.016 -19.824 1.00 86.62 128 LYS A CA 1
ATOM 1037 C C . LYS A 1 128 ? 22.019 3.789 -19.810 1.00 86.62 128 LYS A C 1
ATOM 1039 O O . LYS A 1 128 ? 22.690 4.157 -20.771 1.00 86.62 128 LYS A O 1
ATOM 1044 N N . LYS A 1 129 ? 22.532 3.107 -18.780 1.00 87.19 129 LYS A N 1
ATOM 1045 C CA . LYS A 1 129 ? 23.961 2.776 -18.646 1.00 87.19 129 LYS A CA 1
ATOM 1046 C C . LYS A 1 129 ? 24.467 1.911 -19.804 1.00 87.19 129 LYS A C 1
ATOM 1048 O O . LYS A 1 129 ? 25.573 2.126 -20.289 1.00 87.19 129 LYS A O 1
ATOM 1053 N N . GLU A 1 130 ? 23.678 0.943 -20.269 1.00 84.00 130 GLU A N 1
ATOM 1054 C CA . GLU A 1 130 ? 24.060 0.109 -21.418 1.00 84.00 130 GLU A CA 1
ATOM 1055 C C . GLU A 1 130 ? 24.082 0.895 -22.739 1.00 84.00 130 GLU A C 1
ATOM 1057 O O . GLU A 1 130 ? 24.997 0.719 -23.549 1.00 84.00 130 GLU A O 1
ATOM 1062 N N . ILE A 1 131 ? 23.138 1.821 -22.944 1.00 81.44 131 ILE A N 1
ATOM 1063 C CA . ILE A 1 131 ? 23.147 2.716 -24.112 1.00 81.44 131 ILE A CA 1
ATOM 1064 C C . ILE A 1 131 ? 24.406 3.596 -24.101 1.00 81.44 131 ILE A C 1
ATOM 1066 O O . ILE A 1 131 ? 25.096 3.680 -25.119 1.00 81.44 131 ILE A O 1
ATOM 1070 N N . GLU A 1 132 ? 24.752 4.188 -22.957 1.00 79.44 132 GLU A N 1
ATOM 1071 C CA . GLU A 1 132 ? 25.954 5.018 -22.793 1.00 79.44 132 GLU A CA 1
ATOM 1072 C C . GLU A 1 132 ? 27.239 4.229 -23.101 1.00 79.44 132 GLU A C 1
ATOM 1074 O O . GLU A 1 132 ? 28.000 4.628 -23.988 1.00 79.44 132 GLU A O 1
ATOM 1079 N N . LYS A 1 133 ? 27.427 3.044 -22.501 1.00 79.56 133 LYS A N 1
ATOM 1080 C CA . LYS A 1 133 ? 28.578 2.159 -22.785 1.00 79.56 133 LYS A CA 1
ATOM 1081 C C . LYS A 1 133 ? 28.690 1.788 -24.266 1.00 79.56 133 LYS A C 1
ATOM 1083 O O . LYS A 1 133 ? 29.786 1.771 -24.832 1.00 79.56 133 LYS A O 1
ATOM 1088 N N . SER A 1 134 ? 27.561 1.486 -24.912 1.00 69.50 134 SER A N 1
ATOM 1089 C CA . SER A 1 134 ? 27.551 1.136 -26.336 1.00 69.50 134 SER A CA 1
ATOM 1090 C C . SER A 1 134 ? 28.000 2.315 -27.211 1.00 69.50 134 SER A C 1
ATOM 1092 O O . SER A 1 134 ? 28.764 2.122 -28.159 1.00 69.50 134 SER A O 1
ATOM 1094 N N . SER A 1 135 ? 27.622 3.545 -26.847 1.00 64.25 135 SER A N 1
ATOM 1095 C CA . SER A 1 135 ? 27.978 4.760 -27.585 1.00 64.25 135 SER A CA 1
ATOM 1096 C C . SER A 1 135 ? 29.465 5.134 -27.472 1.00 64.25 135 SER A C 1
ATOM 1098 O O . SER A 1 135 ? 30.069 5.545 -28.465 1.00 64.25 135 SER A O 1
ATOM 1100 N N . GLU A 1 136 ? 30.095 4.890 -26.319 1.00 58.75 136 GLU A N 1
ATOM 1101 C CA . GLU A 1 136 ? 31.533 5.121 -26.101 1.00 58.75 136 GLU A CA 1
ATOM 1102 C C . GLU A 1 136 ? 32.413 4.142 -26.898 1.00 58.75 136 GLU A C 1
ATOM 1104 O O . GLU A 1 136 ? 33.453 4.517 -27.451 1.00 58.75 136 GLU A O 1
ATOM 1109 N N . SER A 1 137 ? 31.970 2.888 -27.044 1.00 53.66 137 SER A N 1
ATOM 1110 C CA . SER A 1 137 ? 32.701 1.862 -27.803 1.00 53.66 137 SER A CA 1
ATOM 1111 C C . SER A 1 137 ? 32.778 2.146 -29.314 1.00 53.66 137 SER A C 1
ATOM 1113 O O . SER A 1 137 ? 33.747 1.765 -29.977 1.00 53.66 137 SER A O 1
ATOM 1115 N N . HIS A 1 138 ? 31.806 2.883 -29.868 1.00 48.56 138 HIS A N 1
ATOM 1116 C CA . HIS A 1 138 ? 31.751 3.213 -31.294 1.00 48.56 138 HIS A CA 1
ATOM 1117 C C . HIS A 1 138 ? 32.710 4.339 -31.716 1.00 48.56 138 HIS A C 1
ATOM 1119 O O . HIS A 1 138 ? 33.062 4.422 -32.895 1.00 48.56 138 HIS A O 1
ATOM 1125 N N . MET A 1 139 ? 33.197 5.174 -30.789 1.00 47.19 139 MET A N 1
ATOM 1126 C CA . MET A 1 139 ? 34.140 6.256 -31.119 1.00 47.19 139 MET A CA 1
ATOM 1127 C C . MET A 1 139 ? 35.606 5.801 -31.227 1.00 47.19 139 MET A C 1
ATOM 1129 O O . MET A 1 139 ? 36.435 6.527 -31.778 1.00 47.19 139 MET A O 1
ATOM 1133 N N . SER A 1 140 ? 35.939 4.588 -30.773 1.00 45.53 140 SER A N 1
ATOM 1134 C CA . SER A 1 140 ? 37.333 4.120 -30.670 1.00 45.53 140 SER A CA 1
ATOM 1135 C C . SER A 1 140 ? 37.857 3.349 -31.894 1.00 45.53 140 SER A C 1
ATOM 1137 O O . SER A 1 140 ? 39.055 3.087 -31.984 1.00 45.53 140 SER A O 1
ATOM 1139 N N . ASN A 1 141 ? 37.008 3.024 -32.879 1.00 42.78 141 ASN A N 1
ATOM 1140 C CA . ASN A 1 141 ? 37.380 2.121 -33.983 1.00 42.78 141 ASN A CA 1
ATOM 1141 C C . ASN A 1 141 ? 37.772 2.795 -35.315 1.00 42.78 141 ASN A C 1
ATOM 1143 O O . ASN A 1 141 ? 38.090 2.088 -36.267 1.00 42.78 141 ASN A O 1
ATOM 1147 N N . ASN A 1 142 ? 37.841 4.131 -35.408 1.00 45.06 142 ASN A N 1
ATOM 1148 C CA . ASN A 1 142 ? 38.058 4.823 -36.695 1.00 45.06 142 ASN A CA 1
ATOM 1149 C C . ASN A 1 142 ? 39.497 5.320 -36.982 1.00 45.06 142 ASN A C 1
ATOM 1151 O O . ASN A 1 142 ? 39.682 6.260 -37.753 1.00 45.06 142 ASN A O 1
ATOM 1155 N N . LYS A 1 143 ? 40.543 4.707 -36.403 1.00 47.00 143 LYS A N 1
ATOM 1156 C CA . LYS A 1 143 ? 41.956 5.062 -36.694 1.00 47.00 143 LYS A CA 1
ATOM 1157 C C . LYS A 1 143 ? 42.865 3.855 -36.968 1.00 47.00 143 LYS A C 1
ATOM 1159 O O . LYS A 1 143 ? 43.863 3.653 -36.288 1.00 47.00 143 LYS A O 1
ATOM 1164 N N . LYS A 1 144 ? 42.553 3.068 -37.998 1.00 46.88 144 LYS A N 1
ATOM 1165 C CA . LYS A 1 144 ? 43.461 2.117 -38.682 1.00 46.88 144 LYS A CA 1
ATOM 1166 C C . LYS A 1 144 ? 42.919 1.996 -40.120 1.00 46.88 144 LYS A C 1
ATOM 1168 O O . LYS A 1 144 ? 41.736 1.738 -40.247 1.00 46.88 144 LYS A O 1
ATOM 1173 N N . VAL A 1 145 ? 43.590 2.205 -41.256 1.00 42.97 145 VAL A N 1
ATOM 1174 C CA . VAL A 1 145 ? 44.988 2.240 -41.720 1.00 42.97 145 VAL A CA 1
ATOM 1175 C C . VAL A 1 145 ? 44.961 2.918 -43.110 1.00 42.97 145 VAL A C 1
ATOM 1177 O O . VAL A 1 145 ? 44.033 2.646 -43.858 1.00 42.97 145 VAL A O 1
ATOM 1180 N N . ILE A 1 146 ? 45.976 3.704 -43.495 1.00 42.88 146 ILE A N 1
ATOM 1181 C CA . ILE A 1 146 ? 46.680 3.532 -44.788 1.00 42.88 146 ILE A CA 1
ATOM 1182 C C . ILE A 1 146 ? 48.090 4.130 -44.690 1.00 42.88 146 ILE A C 1
ATOM 1184 O O . ILE A 1 146 ? 48.291 5.337 -44.758 1.00 42.88 146 ILE A O 1
ATOM 1188 N N . HIS A 1 147 ? 49.078 3.253 -44.506 1.00 36.53 147 HIS A N 1
ATOM 1189 C CA . HIS A 1 147 ? 50.474 3.526 -44.841 1.00 36.53 147 HIS A CA 1
ATOM 1190 C C . HIS A 1 147 ? 50.701 3.169 -46.319 1.00 36.53 147 HIS A C 1
ATOM 1192 O O . HIS A 1 147 ? 50.358 2.062 -46.721 1.00 36.53 147 HIS A O 1
ATOM 1198 N N . GLY A 1 148 ? 51.406 4.031 -47.062 1.00 37.31 148 GLY A N 1
ATOM 1199 C CA . GLY A 1 148 ? 52.456 3.560 -47.974 1.00 37.31 148 GLY A CA 1
ATOM 1200 C C . GLY A 1 148 ? 52.318 3.807 -49.484 1.00 37.31 148 GLY A C 1
ATOM 1201 O O . GLY A 1 148 ? 51.739 2.996 -50.189 1.00 37.31 148 GLY A O 1
ATOM 1202 N N . LYS A 1 149 ? 53.095 4.806 -49.937 1.00 41.78 149 LYS A N 1
ATOM 1203 C CA . LYS A 1 149 ? 53.989 4.828 -51.123 1.00 41.78 149 LYS A CA 1
ATOM 1204 C C . LYS A 1 149 ? 53.402 4.959 -52.542 1.00 41.78 149 LYS A C 1
ATOM 1206 O O . LYS A 1 149 ? 52.779 4.048 -53.063 1.00 41.78 149 LYS A O 1
ATOM 1211 N N . GLY A 1 150 ? 53.874 6.012 -53.225 1.00 39.22 150 GLY A N 1
ATOM 1212 C CA . GLY A 1 150 ? 54.245 5.956 -54.645 1.00 39.22 150 GLY A CA 1
ATOM 1213 C C . GLY A 1 150 ? 53.694 7.085 -55.515 1.00 39.22 150 GLY A C 1
ATOM 1214 O O . GLY A 1 150 ? 52.659 6.908 -56.142 1.00 39.22 150 GLY A O 1
ATOM 1215 N N . PHE A 1 151 ? 54.412 8.208 -55.630 1.00 34.50 151 PHE A N 1
ATOM 1216 C CA . PHE A 1 151 ? 54.242 9.115 -56.771 1.00 34.50 151 PHE A CA 1
ATOM 1217 C C . PHE A 1 151 ? 55.606 9.678 -57.200 1.00 34.50 151 PHE A C 1
ATOM 1219 O O . PHE A 1 151 ? 56.169 10.545 -56.539 1.00 34.50 151 PHE A O 1
ATOM 1226 N N . PHE A 1 152 ? 56.148 9.138 -58.292 1.00 37.38 152 PHE A N 1
ATOM 1227 C CA . PHE A 1 152 ? 57.171 9.778 -59.123 1.00 37.38 152 PHE A CA 1
ATOM 1228 C C . PHE A 1 152 ? 56.469 10.235 -60.408 1.00 37.38 152 PHE A C 1
ATOM 1230 O O . PHE A 1 152 ? 55.810 9.396 -61.027 1.00 37.38 152 PHE A O 1
ATOM 1237 N N . PRO A 1 153 ? 56.609 11.492 -60.859 1.00 41.06 153 PRO A N 1
ATOM 1238 C CA . PRO A 1 153 ? 56.284 11.838 -62.230 1.00 41.06 153 PRO A CA 1
ATOM 1239 C C . PRO A 1 153 ? 57.480 11.593 -63.162 1.00 41.06 153 PRO A C 1
ATOM 1241 O O . PRO A 1 153 ? 58.646 11.713 -62.788 1.00 41.06 153 PRO A O 1
ATOM 1244 N N . ILE A 1 154 ? 57.119 11.186 -64.375 1.00 45.25 154 ILE A N 1
ATOM 1245 C CA . ILE A 1 154 ? 57.931 10.678 -65.481 1.00 45.25 154 ILE A CA 1
ATOM 1246 C C . ILE A 1 154 ? 58.224 11.818 -66.471 1.00 45.25 154 ILE A C 1
ATOM 1248 O O . ILE A 1 154 ? 57.303 12.565 -66.776 1.00 45.25 154 ILE A O 1
ATOM 1252 N N . ARG A 1 155 ? 59.462 11.814 -67.000 1.00 43.09 155 ARG A N 1
ATOM 1253 C CA . ARG A 1 155 ? 60.018 12.474 -68.209 1.00 43.09 155 ARG A CA 1
ATOM 1254 C C . ARG A 1 155 ? 59.852 13.979 -68.398 1.00 43.09 155 ARG A C 1
ATOM 1256 O O . ARG A 1 155 ? 58.723 14.441 -68.644 1.00 43.09 155 ARG A O 1
#